Protein AF-A0A8H2ZU75-F1 (afdb_monomer_lite)

Foldseek 3Di:
DDDDDDDDDDPPPPPPPPPPDDDDDPDDDDDDDDPVVVVVCVVVVLLQVCQPAAQVCQCVLNRPPSSVVQPDWAPKHWDDDPVGWIWIWTQRVVVRDIDIHTHDDDPVND

Structure (mmCIF, N/CA/C/O backbone):
data_AF-A0A8H2ZU75-F1
#
_entry.id   AF-A0A8H2ZU75-F1
#
loop_
_atom_site.group_PDB
_atom_site.id
_atom_site.type_symbol
_atom_site.label_atom_id
_atom_site.label_alt_id
_atom_site.label_comp_id
_atom_site.label_asym_id
_atom_site.label_entity_id
_atom_site.label_seq_id
_atom_site.pdbx_PDB_ins_code
_atom_site.Cartn_x
_atom_site.Cartn_y
_atom_site.Cartn_z
_atom_site.occupancy
_atom_site.B_iso_or_equiv
_atom_site.auth_seq_id
_atom_site.auth_comp_id
_atom_site.auth_asym_id
_atom_site.auth_atom_id
_atom_site.pdbx_PDB_model_num
ATOM 1 N N . MET A 1 1 ? -17.507 86.655 -17.972 1.00 37.69 1 MET A N 1
ATOM 2 C CA . MET A 1 1 ? -18.959 86.451 -18.153 1.00 37.69 1 MET A CA 1
ATOM 3 C C . MET A 1 1 ? -19.299 85.096 -17.558 1.00 37.69 1 MET A C 1
ATOM 5 O O . MET A 1 1 ? -18.697 84.106 -17.944 1.00 37.69 1 MET A O 1
ATOM 9 N N . VAL A 1 2 ? -20.120 85.110 -16.512 1.00 41.22 2 VAL A N 1
ATOM 10 C CA . VAL A 1 2 ? -20.469 83.974 -15.647 1.00 41.22 2 VAL A CA 1
ATOM 11 C C . VAL A 1 2 ? -21.309 82.966 -16.431 1.00 41.22 2 VAL A C 1
ATOM 13 O O . VAL A 1 2 ? -22.275 83.376 -17.068 1.00 41.22 2 VAL A O 1
ATOM 16 N N . PHE A 1 3 ? -20.992 81.671 -16.347 1.00 41.09 3 PHE A N 1
ATOM 17 C CA . PHE A 1 3 ? -21.955 80.616 -16.662 1.00 41.09 3 PHE A CA 1
ATOM 18 C C . PHE A 1 3 ? -22.110 79.685 -15.461 1.00 41.09 3 PHE A C 1
ATOM 20 O O . PHE A 1 3 ? -21.208 78.953 -15.064 1.00 41.09 3 PHE A O 1
ATOM 27 N N . SER A 1 4 ? -23.283 79.829 -14.855 1.00 57.03 4 SER A N 1
ATOM 28 C CA . SER A 1 4 ? -23.898 78.964 -13.859 1.00 57.03 4 SER A CA 1
ATOM 29 C C . SER A 1 4 ? -24.073 77.549 -14.412 1.00 57.03 4 SER A C 1
ATOM 31 O O . SER A 1 4 ? -24.389 77.422 -15.589 1.00 57.03 4 SER A O 1
ATOM 33 N N . ILE A 1 5 ? -23.934 76.526 -13.563 1.00 56.09 5 ILE A N 1
ATOM 34 C CA . ILE A 1 5 ? -24.810 75.342 -13.513 1.00 56.09 5 ILE A CA 1
ATOM 35 C C . ILE A 1 5 ? -24.504 74.598 -12.202 1.00 56.09 5 ILE A C 1
ATOM 37 O O . ILE A 1 5 ? -23.411 74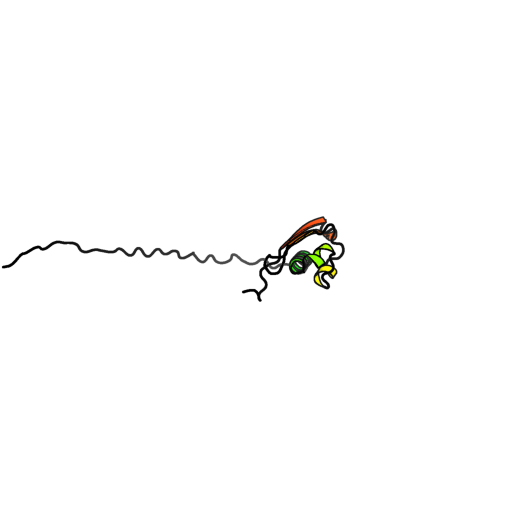.080 -11.984 1.00 56.09 5 ILE A O 1
ATOM 41 N N . ARG A 1 6 ? -25.487 74.570 -11.298 1.00 59.25 6 ARG A N 1
ATOM 42 C CA . ARG A 1 6 ? -25.531 73.632 -10.174 1.00 59.25 6 ARG A CA 1
ATOM 43 C C . ARG A 1 6 ? -26.210 72.357 -10.653 1.00 59.25 6 ARG A C 1
ATOM 45 O O . ARG A 1 6 ? -27.365 72.431 -11.051 1.00 59.25 6 ARG A O 1
ATOM 52 N N . PHE A 1 7 ? -25.537 71.212 -10.555 1.00 49.19 7 PHE A N 1
ATOM 53 C CA . PHE A 1 7 ? -26.171 69.900 -10.690 1.00 49.19 7 PHE A CA 1
ATOM 54 C C . PHE A 1 7 ? -25.613 68.920 -9.648 1.00 49.19 7 PHE A C 1
ATOM 56 O O . PHE A 1 7 ? -24.471 68.481 -9.708 1.00 49.19 7 PHE A O 1
ATOM 63 N N . PHE A 1 8 ? -26.449 68.691 -8.634 1.00 53.91 8 PHE A N 1
ATOM 64 C CA . PHE A 1 8 ? -26.773 67.412 -7.996 1.00 53.91 8 PHE A CA 1
ATOM 65 C C . PHE A 1 8 ? -25.953 66.184 -8.433 1.00 53.91 8 PHE A C 1
ATOM 67 O O . PHE A 1 8 ? -26.044 65.781 -9.587 1.00 53.91 8 PHE A O 1
ATOM 74 N N . THR A 1 9 ? -25.282 65.508 -7.494 1.00 53.06 9 THR A N 1
ATOM 75 C CA . THR A 1 9 ? -25.646 64.146 -7.027 1.00 53.06 9 THR A CA 1
ATOM 76 C C . THR A 1 9 ? -24.588 63.608 -6.057 1.00 53.06 9 THR A C 1
ATOM 78 O O . THR A 1 9 ? -23.441 63.352 -6.407 1.00 53.06 9 THR A O 1
ATOM 81 N N . THR A 1 10 ? -24.980 63.438 -4.798 1.00 57.25 10 THR A N 1
ATOM 82 C CA . THR A 1 10 ? -24.246 62.685 -3.778 1.00 57.25 10 THR A CA 1
ATOM 83 C C . THR A 1 10 ? -24.268 61.199 -4.141 1.00 57.25 10 THR A C 1
ATOM 85 O O . THR A 1 10 ? -25.317 60.562 -4.077 1.00 57.25 10 THR A O 1
ATOM 88 N N . LEU A 1 11 ? -23.120 60.630 -4.518 1.00 57.16 11 LEU A N 1
ATOM 89 C CA . LEU A 1 11 ? -22.976 59.188 -4.723 1.00 57.16 11 LEU A CA 1
ATOM 90 C C . LEU A 1 11 ? -22.759 58.508 -3.362 1.00 57.16 11 LEU A C 1
ATOM 92 O O . LEU A 1 11 ? -21.639 58.430 -2.861 1.00 57.16 11 LEU A O 1
ATOM 96 N N . LEU A 1 12 ? -23.847 58.038 -2.747 1.00 58.69 12 LEU A N 1
ATOM 97 C CA . LEU A 1 12 ? -23.793 57.182 -1.563 1.00 58.69 12 LEU A CA 1
ATOM 98 C C . LEU A 1 12 ? -23.423 55.758 -2.018 1.00 58.69 12 LEU A C 1
ATOM 100 O O . LEU A 1 12 ? -24.288 54.962 -2.377 1.00 58.69 12 LEU A O 1
ATOM 104 N N . VAL A 1 13 ? -22.127 55.440 -2.056 1.00 61.03 13 VAL A N 1
ATOM 105 C CA . VAL A 1 13 ? -21.670 54.061 -2.280 1.00 61.03 13 VAL A CA 1
ATOM 106 C C . VAL A 1 13 ? -21.923 53.278 -0.993 1.00 61.03 13 VAL A C 1
ATOM 108 O O . VAL A 1 13 ? -21.155 53.357 -0.036 1.00 61.03 13 VAL A O 1
ATOM 111 N N . GLY A 1 14 ? -23.038 52.551 -0.951 1.00 59.28 14 GLY A N 1
ATOM 112 C CA . GLY A 1 14 ? -23.314 51.576 0.097 1.00 59.28 14 GLY A CA 1
ATOM 113 C C . GLY A 1 14 ? -22.332 50.415 -0.014 1.00 59.28 14 GLY A C 1
ATOM 114 O O . GLY A 1 14 ? -22.494 49.545 -0.864 1.00 59.28 14 GLY A O 1
ATOM 115 N N . VAL A 1 15 ? -21.309 50.398 0.839 1.00 63.59 15 VAL A N 1
ATOM 116 C CA . VAL A 1 15 ? -20.457 49.221 1.028 1.00 63.59 15 VAL A CA 1
ATOM 117 C C . VAL A 1 15 ? -21.280 48.196 1.801 1.00 63.59 15 VAL A C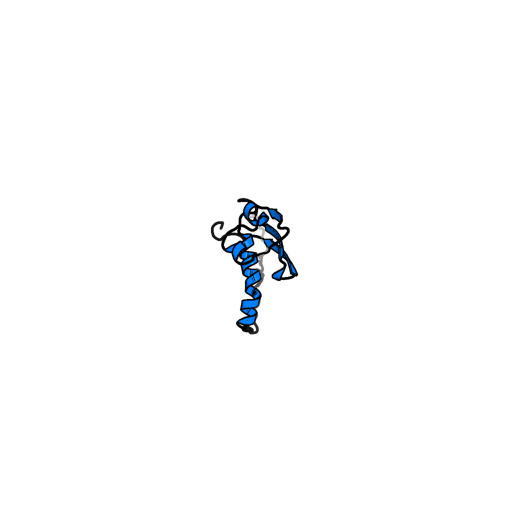 1
ATOM 119 O O . VAL A 1 15 ? -21.340 48.220 3.029 1.00 63.59 15 VAL A O 1
ATOM 122 N N . THR A 1 16 ? -21.956 47.294 1.094 1.00 64.19 16 THR A N 1
ATOM 123 C CA . THR A 1 16 ? -22.467 46.073 1.717 1.00 64.19 16 THR A CA 1
ATOM 124 C C . THR A 1 16 ? -21.265 45.186 2.013 1.00 64.19 16 THR A C 1
ATOM 126 O O . THR A 1 16 ? -20.754 44.506 1.125 1.00 64.19 16 THR A O 1
ATOM 129 N N . ALA A 1 17 ? -20.771 45.225 3.250 1.00 62.78 17 ALA A N 1
ATOM 130 C CA . ALA A 1 17 ? -19.795 44.257 3.725 1.00 62.78 17 ALA A CA 1
ATOM 131 C C . ALA A 1 17 ? -20.458 42.871 3.714 1.00 62.78 17 ALA A C 1
ATOM 133 O O . ALA A 1 17 ? -21.271 42.547 4.578 1.00 62.78 17 ALA A O 1
ATOM 134 N N . SER A 1 18 ? -20.157 42.060 2.701 1.00 65.31 18 SER A N 1
ATOM 135 C CA . SER A 1 18 ? -20.552 40.657 2.665 1.00 65.31 18 SER A CA 1
ATOM 136 C C . SER A 1 18 ? -19.782 39.910 3.753 1.00 65.31 18 SER A C 1
ATOM 138 O O . SER A 1 18 ? -18.606 39.592 3.581 1.00 65.31 18 SER A O 1
ATOM 140 N N . LEU A 1 19 ? -20.435 39.644 4.886 1.00 61.25 19 LEU A N 1
ATOM 141 C CA . LEU A 1 19 ? -19.901 38.790 5.946 1.00 61.25 19 LEU A CA 1
ATOM 142 C C . LEU A 1 19 ? -19.999 37.323 5.505 1.00 61.25 19 LEU A C 1
ATOM 144 O O . LEU A 1 19 ? -20.860 36.574 5.955 1.00 61.25 19 LEU A O 1
ATOM 148 N N . ALA A 1 20 ? -19.115 36.905 4.600 1.00 64.31 20 ALA A N 1
ATOM 149 C CA . ALA A 1 20 ? -18.880 35.494 4.302 1.00 64.31 20 ALA A CA 1
ATOM 150 C C . ALA A 1 20 ? -18.010 34.869 5.410 1.00 64.31 20 ALA A C 1
ATOM 152 O O . ALA A 1 20 ? -16.898 34.409 5.165 1.00 64.31 20 ALA A O 1
ATOM 153 N N . SER A 1 21 ? -18.483 34.916 6.657 1.00 72.44 21 SER A N 1
ATOM 154 C CA . SER A 1 21 ? -17.793 34.306 7.794 1.00 72.44 21 SER A CA 1
ATOM 155 C C . SER A 1 21 ? -18.448 32.961 8.107 1.00 72.44 21 SER A C 1
ATOM 157 O O . SER A 1 21 ? -19.608 32.945 8.523 1.00 72.44 21 SER A O 1
ATOM 159 N N . PRO A 1 22 ? -17.755 31.826 7.906 1.00 78.50 22 PRO A N 1
ATOM 160 C CA . PRO A 1 22 ? -18.293 30.535 8.306 1.00 78.50 22 PRO A CA 1
ATOM 161 C C . PRO A 1 22 ? -18.512 30.523 9.822 1.00 78.50 22 PRO A C 1
ATOM 163 O O . PRO A 1 22 ? -17.650 30.944 10.595 1.00 78.50 22 PRO A O 1
ATOM 166 N N . THR A 1 23 ? -19.670 30.038 10.262 1.00 81.12 23 THR A N 1
ATOM 167 C CA . THR A 1 23 ? -19.938 29.826 11.685 1.00 81.12 23 THR A CA 1
ATOM 168 C C . THR A 1 23 ? -19.057 28.690 12.188 1.00 81.12 23 THR A C 1
ATOM 170 O O . THR A 1 23 ? -19.132 27.575 11.667 1.00 81.12 23 THR A O 1
ATOM 173 N N . LEU A 1 24 ? -18.231 28.955 13.201 1.00 79.19 24 LEU A N 1
ATOM 174 C CA . LEU A 1 24 ? -17.446 27.914 13.857 1.00 79.19 24 LEU A CA 1
ATOM 175 C C . LEU A 1 24 ? -18.398 26.949 14.570 1.00 79.19 24 LEU A C 1
ATOM 177 O O . LEU A 1 24 ? -18.999 27.287 15.588 1.00 79.19 24 LEU A O 1
ATOM 181 N N . VAL A 1 25 ? -18.543 25.744 14.023 1.00 82.31 25 VAL A N 1
ATOM 182 C CA . VAL A 1 25 ? -19.268 24.653 14.675 1.00 82.31 25 VAL A CA 1
ATOM 183 C C . VAL A 1 25 ? -18.286 23.918 15.581 1.00 82.31 25 VAL A C 1
ATOM 185 O O . VAL A 1 25 ? -17.221 23.485 15.136 1.00 82.31 25 VAL A O 1
ATOM 188 N N . SER A 1 26 ? -18.631 23.786 16.862 1.00 81.06 26 SER A N 1
ATOM 189 C CA . SER A 1 26 ? -17.835 22.984 17.792 1.00 81.06 26 SER A CA 1
ATOM 190 C C . SER A 1 26 ? -17.829 21.525 17.335 1.00 81.06 26 SER A C 1
ATOM 192 O O . SER A 1 26 ? -18.891 20.957 17.070 1.00 81.06 26 SER A O 1
ATOM 194 N N . ARG A 1 27 ? -16.644 20.907 17.242 1.00 79.62 27 ARG A N 1
ATOM 195 C CA . ARG A 1 27 ? -16.535 19.473 16.941 1.00 79.62 27 ARG A CA 1
ATOM 196 C C . ARG A 1 27 ? -17.231 18.687 18.048 1.00 79.62 27 ARG A C 1
ATOM 198 O O . ARG A 1 27 ? -16.821 18.737 19.206 1.00 79.62 27 ARG A O 1
ATOM 205 N N . THR A 1 28 ? -18.299 17.983 17.693 1.00 75.94 28 THR A N 1
ATOM 206 C CA . THR A 1 28 ? -19.100 17.206 18.638 1.00 75.94 28 THR A CA 1
ATOM 207 C C . THR A 1 28 ? -18.359 15.920 19.005 1.00 75.94 28 THR A C 1
ATOM 209 O O . THR A 1 28 ? -18.535 14.898 18.357 1.00 75.94 28 THR A O 1
ATOM 212 N N . GLY A 1 29 ? -17.511 15.990 20.036 1.00 82.44 29 GLY A N 1
ATOM 213 C CA . GLY A 1 29 ? -16.816 14.838 20.623 1.00 82.44 29 GLY A CA 1
ATOM 214 C C . GLY A 1 29 ? -15.799 14.143 19.706 1.00 82.44 29 GLY A C 1
ATOM 215 O O . GLY A 1 29 ? -15.722 14.382 18.504 1.00 82.44 29 GLY A O 1
ATOM 216 N N . VAL A 1 30 ? -14.983 13.272 20.300 1.00 88.94 30 VAL A N 1
ATOM 217 C CA . VAL A 1 30 ? -14.124 12.317 19.585 1.00 88.94 30 VAL A CA 1
ATOM 218 C C . VAL A 1 30 ? -14.369 10.935 20.172 1.00 88.94 30 VAL A C 1
ATOM 220 O O . VAL A 1 30 ? -14.513 10.803 21.387 1.00 88.94 30 VAL A O 1
ATOM 223 N N . THR A 1 31 ? -14.423 9.915 19.319 1.00 91.69 31 THR A N 1
ATOM 224 C CA . THR A 1 31 ? -14.520 8.523 19.771 1.00 91.69 31 THR A CA 1
ATOM 225 C C . THR A 1 31 ? -13.113 7.931 19.759 1.00 91.69 31 THR A C 1
ATOM 227 O O . THR A 1 31 ? -12.516 7.861 18.683 1.00 91.69 31 THR A O 1
ATOM 230 N N . PRO A 1 32 ? -12.537 7.569 20.918 1.00 93.00 32 PRO A N 1
ATOM 231 C CA . PRO A 1 32 ? -11.236 6.920 20.948 1.00 93.00 32 PRO A CA 1
ATOM 232 C C . PRO A 1 32 ? -11.339 5.520 20.338 1.00 93.00 32 PRO A C 1
ATOM 234 O O . PRO A 1 32 ? -12.278 4.783 20.631 1.00 93.00 32 PRO A O 1
ATOM 237 N N . LEU A 1 33 ? -10.358 5.163 19.512 1.00 95.81 33 LEU A N 1
ATOM 238 C CA . LEU A 1 33 ? -10.231 3.818 18.958 1.00 95.81 33 LEU A CA 1
ATOM 239 C C . LEU A 1 33 ? -9.481 2.909 19.932 1.00 95.81 33 LEU A C 1
ATOM 241 O O . LEU A 1 33 ? -8.523 3.327 20.588 1.00 95.81 33 LEU A O 1
ATOM 245 N N . SER A 1 34 ? -9.891 1.649 19.990 1.00 97.19 34 SER A N 1
ATOM 246 C CA . SER A 1 34 ? -9.146 0.592 20.664 1.00 97.19 34 SER A CA 1
ATOM 247 C C . SER A 1 34 ? -7.846 0.265 19.919 1.00 97.19 34 SER A C 1
ATOM 249 O O . SER A 1 34 ? -7.705 0.497 18.717 1.00 97.19 34 SER A O 1
ATOM 251 N N . ALA A 1 35 ? -6.888 -0.350 20.619 1.00 97.12 35 ALA A N 1
ATOM 252 C CA . ALA A 1 35 ? -5.655 -0.829 19.990 1.00 97.12 35 ALA A CA 1
ATOM 253 C C . ALA A 1 35 ? -5.925 -1.850 18.866 1.00 97.12 35 ALA A C 1
ATOM 255 O O . ALA A 1 35 ? -5.187 -1.898 17.886 1.00 97.12 35 ALA A O 1
ATOM 256 N N . GLN A 1 36 ? -6.998 -2.637 18.990 1.00 97.00 36 GLN A N 1
ATOM 257 C CA . GLN A 1 36 ? -7.380 -3.637 17.995 1.00 97.00 36 GLN A CA 1
ATOM 258 C C . GLN A 1 36 ? -7.942 -2.995 16.720 1.00 97.00 36 GLN A C 1
ATOM 260 O O . GLN A 1 36 ? -7.603 -3.430 15.622 1.00 97.00 36 GLN A O 1
ATOM 265 N N . GLU A 1 37 ? -8.736 -1.928 16.846 1.00 96.50 37 GLU A N 1
ATOM 266 C CA . GLU A 1 37 ? -9.193 -1.145 15.691 1.00 96.50 37 GLU A CA 1
ATOM 267 C C . GLU A 1 37 ? -8.016 -0.474 14.980 1.00 96.50 37 GLU A C 1
ATOM 269 O O . GLU A 1 37 ? -7.918 -0.549 13.759 1.00 96.50 37 GLU A O 1
ATOM 274 N N . ILE A 1 38 ? -7.070 0.100 15.728 1.00 96.38 38 ILE A N 1
ATOM 275 C CA . ILE A 1 38 ? -5.857 0.693 15.146 1.00 96.38 38 ILE A CA 1
ATOM 276 C C . ILE A 1 38 ? -5.049 -0.363 14.380 1.00 96.38 38 ILE A C 1
ATOM 278 O O . ILE A 1 38 ? -4.665 -0.124 13.236 1.00 96.38 38 ILE A O 1
ATOM 282 N N . ALA A 1 39 ? -4.836 -1.541 14.973 1.00 95.75 39 ALA A N 1
ATOM 283 C CA . ALA A 1 39 ? -4.134 -2.643 14.318 1.00 95.75 39 ALA A CA 1
ATOM 284 C C . ALA A 1 39 ? -4.860 -3.121 13.049 1.00 95.75 39 ALA A C 1
ATOM 286 O O . ALA A 1 39 ? -4.217 -3.445 12.054 1.00 95.75 39 ALA A O 1
ATOM 287 N N . SER A 1 40 ? -6.198 -3.096 13.034 1.00 95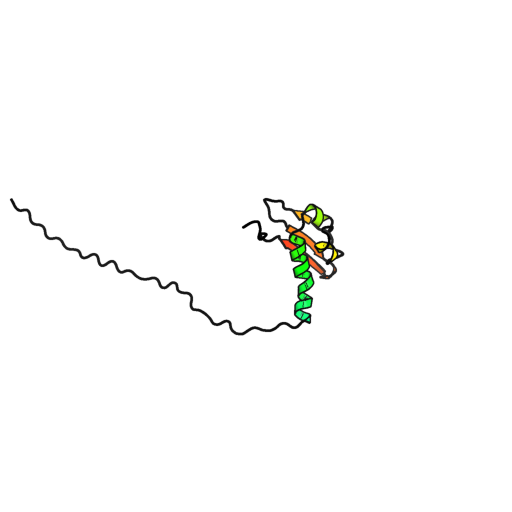.31 40 SER A N 1
ATOM 288 C CA . SER A 1 40 ? -6.980 -3.457 11.844 1.00 95.31 40 SER A CA 1
ATOM 289 C C . SER A 1 40 ? -6.739 -2.525 10.649 1.00 95.31 40 SER A C 1
ATOM 291 O O . SER A 1 40 ? -6.964 -2.926 9.507 1.00 95.31 40 SER A O 1
ATOM 293 N N . TYR A 1 41 ? -6.237 -1.306 10.886 1.00 95.44 41 TYR A N 1
ATOM 294 C CA . TYR A 1 41 ? -5.925 -0.351 9.824 1.00 95.44 41 TYR A CA 1
ATOM 295 C C . TYR A 1 41 ? -4.513 -0.487 9.246 1.00 95.44 41 TYR A C 1
ATOM 297 O O . TYR A 1 41 ? -4.231 0.070 8.180 1.00 95.44 41 TYR A O 1
ATOM 305 N N . GLU A 1 42 ? -3.629 -1.234 9.907 1.00 95.38 42 GLU A N 1
ATOM 306 C CA . GLU A 1 42 ? -2.228 -1.377 9.511 1.00 95.38 42 GLU A CA 1
ATOM 307 C C . GLU A 1 42 ? -2.058 -1.810 8.041 1.00 95.38 42 GLU A C 1
ATOM 309 O O . GLU A 1 42 ? -1.331 -1.114 7.322 1.00 95.38 42 GLU A O 1
ATOM 314 N N . PRO A 1 43 ? -2.763 -2.836 7.515 1.00 95.25 43 PRO A N 1
ATOM 315 C CA . PRO A 1 43 ? -2.584 -3.266 6.127 1.00 95.25 43 PRO A CA 1
ATOM 316 C C . PRO A 1 43 ? -2.815 -2.142 5.111 1.00 95.25 43 PRO A C 1
ATOM 318 O O . PRO A 1 43 ? -2.056 -2.012 4.152 1.00 95.25 43 PRO A O 1
ATOM 321 N N . TYR A 1 44 ? -3.805 -1.274 5.342 1.00 95.31 44 TYR A N 1
ATOM 322 C CA . TYR A 1 44 ? -4.111 -0.159 4.441 1.00 95.31 44 TYR A CA 1
ATOM 323 C C . TYR A 1 44 ? -3.009 0.903 4.451 1.00 95.31 44 TYR A C 1
ATOM 325 O O . TYR A 1 44 ? -2.660 1.442 3.401 1.00 95.31 44 TYR A O 1
ATOM 333 N N . THR A 1 45 ? -2.401 1.166 5.612 1.00 94.69 45 THR A N 1
ATOM 334 C CA . THR A 1 45 ? -1.259 2.090 5.706 1.00 94.69 45 THR A CA 1
ATOM 335 C C . THR A 1 45 ? -0.021 1.538 4.997 1.00 94.69 45 THR A C 1
ATOM 337 O O . THR A 1 45 ? 0.697 2.278 4.322 1.00 94.69 45 THR A O 1
ATOM 340 N N . LEU A 1 46 ? 0.205 0.224 5.076 1.00 96.31 46 LEU A N 1
ATOM 341 C CA . LEU A 1 46 ? 1.301 -0.445 4.381 1.00 96.31 46 LEU A CA 1
ATOM 342 C C . LEU A 1 46 ? 1.076 -0.445 2.860 1.00 96.31 46 LEU A C 1
ATOM 344 O O . LEU A 1 46 ? 2.031 -0.231 2.111 1.00 96.31 46 LEU A O 1
ATOM 348 N N . LEU A 1 47 ? -0.170 -0.619 2.403 1.00 96.38 47 LEU A N 1
ATOM 349 C CA . LEU A 1 47 ? -0.543 -0.557 0.984 1.00 96.38 47 LEU A CA 1
ATOM 350 C C . LEU A 1 47 ? -0.355 0.862 0.433 1.00 96.38 47 LEU A C 1
ATOM 352 O O . LEU A 1 47 ? 0.224 1.036 -0.639 1.00 96.38 47 LEU A O 1
ATOM 356 N N . ALA A 1 48 ? -0.757 1.883 1.196 1.00 95.12 48 ALA A N 1
ATOM 357 C CA . ALA A 1 48 ? -0.510 3.281 0.848 1.00 95.12 48 ALA A CA 1
ATOM 358 C C . ALA A 1 48 ? 0.993 3.587 0.758 1.00 95.12 48 ALA A C 1
ATOM 360 O O . ALA A 1 48 ? 1.443 4.239 -0.182 1.00 95.12 48 ALA A O 1
ATOM 361 N N . ARG A 1 49 ? 1.801 3.055 1.684 1.00 94.88 49 ARG A N 1
ATOM 362 C CA . ARG A 1 49 ? 3.265 3.164 1.627 1.00 94.88 49 ARG A CA 1
ATOM 363 C C . ARG A 1 49 ? 3.842 2.503 0.374 1.00 94.88 49 ARG A C 1
ATOM 365 O O . ARG A 1 49 ? 4.767 3.053 -0.219 1.00 94.88 49 ARG A O 1
ATOM 372 N N . ALA A 1 50 ? 3.316 1.350 -0.042 1.00 96.06 50 ALA A N 1
ATOM 373 C CA . ALA A 1 50 ? 3.758 0.679 -1.263 1.00 96.06 50 ALA A CA 1
ATOM 374 C C . ALA A 1 50 ? 3.512 1.532 -2.519 1.00 96.06 50 ALA A C 1
ATOM 376 O O . ALA A 1 50 ? 4.342 1.510 -3.423 1.00 96.06 50 ALA A O 1
ATOM 377 N N . ALA A 1 51 ? 2.461 2.360 -2.556 1.00 95.00 51 ALA A N 1
ATOM 378 C CA . ALA A 1 51 ? 2.165 3.227 -3.703 1.00 95.00 51 ALA A CA 1
ATOM 379 C C . ALA A 1 51 ? 3.276 4.248 -4.031 1.00 95.00 51 ALA A C 1
ATOM 381 O O . ALA A 1 51 ? 3.337 4.742 -5.151 1.00 95.00 51 ALA A O 1
ATOM 382 N N . TYR A 1 52 ? 4.193 4.528 -3.097 1.00 93.62 52 TYR A N 1
ATOM 383 C CA . TYR A 1 52 ? 5.367 5.380 -3.336 1.00 93.62 52 TYR A CA 1
ATOM 384 C C . TYR A 1 52 ? 6.534 4.660 -4.027 1.00 93.62 52 TYR A C 1
ATOM 386 O O . TYR A 1 52 ? 7.509 5.294 -4.434 1.00 93.62 52 TYR A O 1
ATOM 394 N N . CYS A 1 53 ? 6.473 3.338 -4.169 1.00 94.62 53 CYS A N 1
ATOM 395 C CA . CYS A 1 53 ? 7.491 2.572 -4.873 1.00 94.62 53 CYS A CA 1
ATOM 396 C C . CYS A 1 53 ? 7.469 2.855 -6.382 1.00 94.62 53 CYS A C 1
ATOM 398 O O . CYS A 1 53 ? 6.463 3.289 -6.937 1.00 94.62 53 CYS A O 1
ATOM 400 N N . SER A 1 54 ? 8.584 2.592 -7.076 1.00 94.69 54 SER A N 1
ATOM 401 C CA . SER A 1 54 ? 8.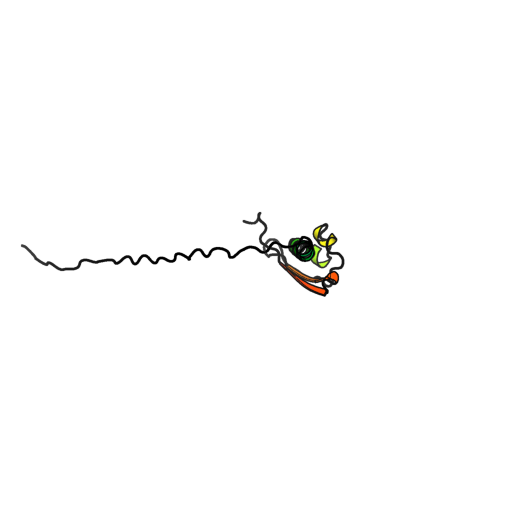598 2.729 -8.536 1.00 94.69 54 SER A CA 1
ATOM 402 C C . SER A 1 54 ? 7.683 1.683 -9.194 1.00 94.69 54 SER A C 1
ATOM 404 O O . SER A 1 54 ? 7.661 0.530 -8.743 1.00 94.69 54 SER A O 1
ATOM 406 N N . PRO A 1 55 ? 6.995 2.015 -10.303 1.00 95.44 55 PRO A N 1
ATOM 407 C CA . PRO A 1 55 ? 6.077 1.081 -10.963 1.00 95.44 55 PRO A CA 1
ATOM 408 C C . PRO A 1 55 ? 6.750 -0.230 -11.396 1.00 95.44 55 PRO A C 1
ATOM 410 O O . PRO A 1 55 ? 6.190 -1.313 -11.273 1.00 95.44 55 PRO A O 1
ATOM 413 N N . ALA A 1 56 ? 8.007 -0.182 -11.846 1.00 95.81 56 ALA A N 1
ATOM 414 C CA . ALA A 1 56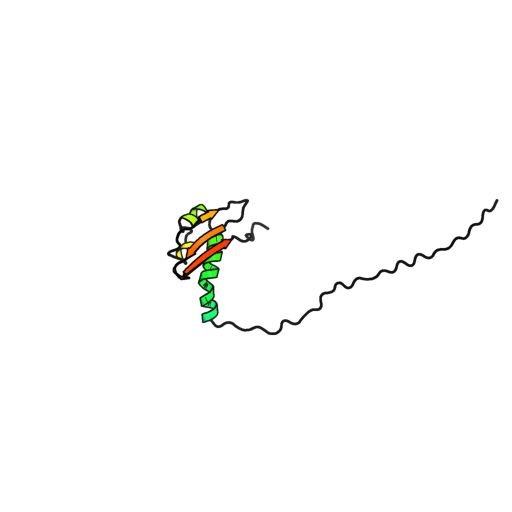 ? 8.751 -1.395 -12.200 1.00 95.81 56 ALA A CA 1
ATOM 415 C C . ALA A 1 56 ? 8.901 -2.375 -11.015 1.00 95.81 56 ALA A C 1
ATOM 417 O O . ALA A 1 56 ? 8.783 -3.589 -11.187 1.00 95.81 56 ALA A O 1
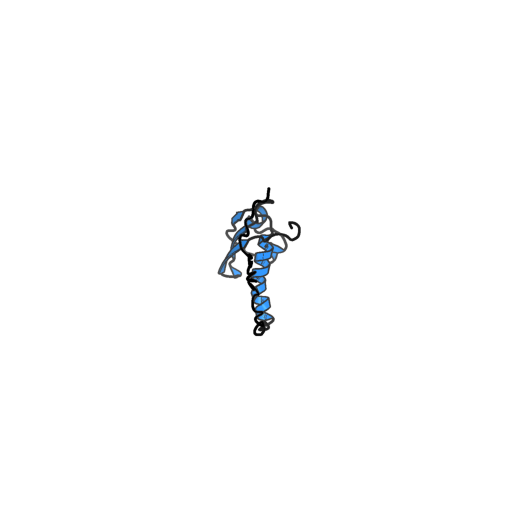ATOM 418 N N . LYS A 1 57 ? 9.124 -1.855 -9.801 1.00 96.69 57 LYS A N 1
ATOM 419 C CA . LYS A 1 57 ? 9.226 -2.679 -8.589 1.00 96.69 57 LYS A CA 1
ATOM 420 C C . LYS A 1 57 ? 7.860 -3.134 -8.083 1.00 96.69 57 LYS A C 1
ATOM 422 O O . LYS A 1 57 ? 7.774 -4.218 -7.521 1.00 96.69 57 LYS A O 1
ATOM 427 N N . LEU A 1 58 ? 6.807 -2.345 -8.300 1.00 96.88 58 LEU A N 1
ATOM 428 C CA . LEU A 1 58 ? 5.437 -2.712 -7.931 1.00 96.88 58 LEU A CA 1
ATOM 429 C C . LEU A 1 58 ? 4.911 -3.895 -8.745 1.00 96.88 58 LEU A C 1
ATOM 431 O O . LEU A 1 58 ? 4.426 -4.846 -8.141 1.00 96.88 58 LEU A O 1
ATOM 435 N N . ARG A 1 59 ? 5.102 -3.909 -10.073 1.00 96.44 59 ARG A N 1
ATOM 436 C CA . ARG A 1 59 ? 4.688 -5.041 -10.936 1.00 96.44 59 ARG A CA 1
ATOM 437 C C . ARG A 1 59 ? 5.253 -6.395 -10.492 1.00 96.44 59 ARG A C 1
ATOM 439 O O . ARG A 1 59 ? 4.639 -7.426 -10.719 1.00 96.44 59 ARG A O 1
ATOM 446 N N . THR A 1 60 ? 6.433 -6.392 -9.872 1.00 96.75 60 THR A N 1
ATOM 447 C CA . THR A 1 60 ? 7.107 -7.603 -9.365 1.00 96.75 60 THR A CA 1
ATOM 448 C C . THR A 1 60 ? 7.019 -7.741 -7.845 1.00 96.75 60 THR A C 1
ATOM 450 O O . THR A 1 60 ? 7.622 -8.645 -7.275 1.00 96.75 60 THR A O 1
ATOM 453 N N . TRP A 1 61 ? 6.309 -6.819 -7.190 1.00 97.19 61 TRP A N 1
ATOM 454 C CA . TRP A 1 61 ? 6.173 -6.704 -5.742 1.00 97.19 61 TRP A CA 1
ATOM 455 C C . TRP A 1 61 ? 7.503 -6.815 -4.972 1.00 97.19 61 TRP A C 1
ATOM 457 O O . TRP A 1 61 ? 7.631 -7.541 -3.989 1.00 97.19 61 TRP A O 1
ATOM 467 N N . SER A 1 62 ? 8.524 -6.084 -5.431 1.00 96.94 62 SER A N 1
ATOM 468 C CA . SER A 1 62 ? 9.918 -6.218 -4.979 1.00 96.94 62 SER A CA 1
ATOM 469 C C . SER A 1 62 ? 10.504 -4.947 -4.344 1.00 96.94 62 SER A C 1
ATOM 471 O O . SER A 1 62 ? 11.723 -4.768 -4.279 1.00 96.94 62 SER A O 1
ATOM 473 N N . CYS A 1 63 ? 9.670 -4.028 -3.843 1.00 95.31 63 CYS A N 1
ATOM 474 C CA . CYS A 1 63 ? 10.132 -2.727 -3.340 1.00 95.31 63 CYS A CA 1
ATOM 475 C C . CYS A 1 63 ? 10.621 -2.707 -1.876 1.00 95.31 63 CYS A C 1
ATOM 477 O O . CYS A 1 63 ? 10.454 -1.723 -1.154 1.00 95.31 63 CYS A O 1
ATOM 479 N N . GLY A 1 64 ? 11.288 -3.778 -1.443 1.00 96.12 64 GLY A N 1
ATOM 480 C CA . GLY A 1 64 ? 11.914 -3.867 -0.122 1.00 96.12 64 GLY A CA 1
ATOM 481 C C . GLY A 1 64 ? 10.889 -3.856 1.010 1.00 96.12 64 GLY A C 1
ATOM 482 O O . GLY A 1 64 ? 9.851 -4.503 0.913 1.00 96.12 64 GLY A O 1
ATOM 483 N N . THR A 1 65 ? 11.165 -3.111 2.084 1.00 96.56 65 THR A N 1
ATOM 484 C CA . THR A 1 65 ? 10.352 -3.098 3.315 1.00 96.56 65 THR A CA 1
ATOM 485 C C . THR A 1 65 ? 8.862 -2.857 3.066 1.00 96.56 65 THR A C 1
ATOM 487 O O . THR A 1 65 ? 8.032 -3.416 3.780 1.00 96.56 65 THR A O 1
ATOM 490 N N . ALA A 1 66 ? 8.504 -2.058 2.055 1.00 95.06 66 ALA A N 1
ATOM 491 C CA . ALA A 1 66 ? 7.108 -1.802 1.716 1.00 95.06 66 ALA A CA 1
ATOM 492 C C . ALA A 1 66 ? 6.383 -3.064 1.214 1.00 95.06 66 ALA A C 1
ATOM 494 O O . ALA A 1 66 ? 5.373 -3.430 1.809 1.00 95.06 66 ALA A O 1
ATOM 495 N N . CYS A 1 67 ? 6.930 -3.762 0.213 1.00 96.69 67 CYS A N 1
ATOM 496 C CA . CYS A 1 67 ? 6.365 -5.018 -0.299 1.00 96.69 67 CYS A CA 1
ATOM 497 C C . CYS A 1 67 ? 6.523 -6.187 0.680 1.00 96.69 67 CYS A C 1
ATOM 499 O O . CYS A 1 67 ? 5.611 -6.995 0.826 1.00 96.69 67 CYS A O 1
ATOM 501 N N . ASN A 1 68 ? 7.651 -6.266 1.390 1.00 97.38 68 ASN A N 1
ATOM 502 C CA . ASN A 1 68 ? 7.935 -7.364 2.318 1.00 97.38 68 ASN A CA 1
ATOM 503 C C . ASN A 1 68 ? 6.953 -7.407 3.498 1.00 97.38 68 ASN A C 1
ATOM 505 O O . ASN A 1 68 ? 6.709 -8.476 4.046 1.00 97.38 68 ASN A O 1
ATOM 509 N N . ALA A 1 69 ? 6.388 -6.259 3.883 1.00 96.81 69 ALA A N 1
ATOM 510 C CA . ALA A 1 69 ? 5.363 -6.181 4.922 1.00 96.81 69 ALA A CA 1
ATOM 511 C C . ALA A 1 69 ? 3.978 -6.675 4.455 1.00 96.81 69 ALA A C 1
ATOM 513 O O . ALA A 1 69 ? 3.088 -6.859 5.278 1.00 96.81 69 ALA A O 1
ATOM 514 N N . LEU A 1 70 ? 3.788 -6.875 3.147 1.00 96.00 70 LEU A N 1
ATOM 515 C CA . LEU A 1 70 ? 2.533 -7.293 2.520 1.00 96.00 70 LEU A CA 1
ATOM 516 C C . LEU A 1 70 ? 2.797 -8.438 1.529 1.00 96.00 70 LEU A C 1
ATOM 518 O O . LEU A 1 70 ? 2.665 -8.250 0.318 1.00 96.00 70 LEU A O 1
ATOM 522 N N . PRO A 1 71 ? 3.245 -9.614 1.995 1.00 95.81 71 PRO A N 1
ATOM 523 C CA . PRO A 1 71 ? 3.581 -10.712 1.099 1.00 95.81 71 PRO A CA 1
ATOM 524 C C . PRO A 1 71 ? 2.341 -11.243 0.368 1.00 95.81 71 PRO A C 1
ATOM 526 O O . PRO A 1 71 ? 1.239 -11.257 0.912 1.00 95.81 71 PRO A O 1
ATOM 529 N N . GLY A 1 72 ? 2.537 -11.743 -0.854 1.00 94.31 72 GLY A N 1
ATOM 530 C CA . GLY A 1 72 ? 1.491 -12.460 -1.591 1.00 94.31 72 GLY A CA 1
ATOM 531 C C . GLY A 1 72 ? 0.559 -11.593 -2.436 1.00 94.31 72 GLY A C 1
ATOM 532 O O . GLY A 1 72 ? -0.504 -12.071 -2.817 1.00 94.31 72 GLY A O 1
ATOM 533 N N . MET A 1 73 ? 0.938 -10.351 -2.751 1.00 96.75 73 MET A N 1
ATOM 534 C CA . MET A 1 73 ? 0.239 -9.557 -3.764 1.00 96.75 73 MET A CA 1
ATOM 535 C C . MET A 1 73 ? 0.288 -10.252 -5.134 1.00 96.75 73 MET A C 1
ATOM 537 O O . MET A 1 73 ? 1.326 -10.796 -5.516 1.00 96.75 73 MET A O 1
ATOM 541 N N . GLN A 1 74 ? -0.821 -10.227 -5.871 1.00 97.19 74 GLN A N 1
ATOM 542 C CA . GLN A 1 74 ? -0.984 -10.918 -7.153 1.00 97.19 74 GLN A CA 1
ATOM 543 C C . GLN A 1 74 ? -1.503 -9.970 -8.235 1.00 97.19 74 GLN A C 1
ATOM 545 O O . GLN A 1 74 ? -2.163 -8.974 -7.932 1.00 97.19 74 GLN A O 1
ATOM 550 N N . GLU A 1 75 ? -1.216 -10.308 -9.497 1.00 95.69 75 GLU A N 1
ATOM 551 C CA . GLU A 1 75 ? -1.747 -9.615 -10.683 1.00 95.69 75 GLU A CA 1
ATOM 552 C C . GLU A 1 75 ? -1.545 -8.088 -10.639 1.00 95.69 75 GLU A C 1
ATOM 554 O O . GLU A 1 75 ? -2.459 -7.307 -10.905 1.00 95.69 75 GLU A O 1
ATOM 559 N N . VAL A 1 76 ? -0.344 -7.647 -10.242 1.00 97.12 76 VAL A N 1
ATOM 560 C CA . VAL A 1 76 ? -0.064 -6.221 -10.036 1.00 97.12 76 VAL A CA 1
ATOM 561 C C . VAL A 1 76 ? 0.240 -5.523 -11.359 1.00 97.12 76 VAL A C 1
ATOM 563 O O . VAL A 1 76 ? 1.242 -5.799 -12.022 1.00 97.12 76 VAL A O 1
ATOM 566 N N . VAL A 1 77 ? -0.580 -4.531 -11.689 1.00 97.81 77 VAL A N 1
ATOM 567 C CA . VAL A 1 77 ? -0.350 -3.568 -12.769 1.00 97.81 77 VAL A CA 1
ATOM 568 C C . VAL A 1 77 ? -0.070 -2.208 -12.143 1.00 97.81 77 VAL A C 1
ATOM 570 O O . VAL A 1 77 ? -0.729 -1.822 -11.186 1.00 97.81 77 VAL A O 1
ATOM 573 N N . SER A 1 78 ? 0.907 -1.465 -12.659 1.00 97.06 78 SER A N 1
ATOM 574 C CA . SER A 1 78 ? 1.265 -0.152 -12.110 1.00 97.06 78 SER A CA 1
ATOM 575 C C . SER A 1 78 ? 1.885 0.749 -13.165 1.00 97.06 78 SER A C 1
ATOM 577 O O . SER A 1 78 ? 2.668 0.250 -13.968 1.00 97.06 78 SER A O 1
ATOM 579 N N . GLU A 1 79 ? 1.649 2.056 -13.106 1.00 95.44 79 GLU A N 1
ATOM 580 C CA . GLU A 1 79 ? 2.275 3.057 -13.982 1.00 95.44 79 GLU A CA 1
ATOM 581 C C . GLU A 1 79 ? 2.713 4.298 -13.193 1.00 95.44 79 GLU A C 1
ATOM 583 O O . GLU A 1 79 ? 2.449 4.411 -11.996 1.00 95.44 79 GLU A O 1
ATOM 588 N N . GLY A 1 80 ? 3.416 5.213 -13.865 1.00 90.69 80 GLY A N 1
ATOM 589 C CA . GLY A 1 80 ? 3.885 6.487 -13.315 1.00 90.69 80 GLY A CA 1
ATOM 590 C C . GLY A 1 80 ? 5.375 6.745 -13.559 1.00 90.69 80 GLY A C 1
ATOM 591 O O . GLY A 1 80 ? 6.111 5.876 -14.036 1.00 90.69 80 GLY A O 1
ATOM 592 N N . ASN A 1 81 ? 5.818 7.967 -13.273 1.00 86.31 81 ASN A N 1
ATOM 593 C CA . ASN A 1 81 ? 7.206 8.420 -13.388 1.00 86.31 81 ASN A CA 1
ATOM 594 C C . ASN A 1 81 ? 7.414 9.730 -12.595 1.00 86.31 81 ASN A C 1
ATOM 596 O O . ASN A 1 81 ? 6.546 10.159 -11.850 1.00 86.31 81 ASN A O 1
ATOM 600 N N . ILE A 1 82 ? 8.545 10.414 -12.786 1.00 82.12 82 ILE A N 1
ATOM 601 C CA . ILE A 1 82 ? 8.853 11.677 -12.083 1.00 82.12 82 ILE A CA 1
ATOM 602 C C . ILE A 1 82 ? 7.882 12.839 -12.372 1.00 82.12 82 ILE A C 1
ATOM 604 O O . ILE A 1 82 ? 7.867 13.814 -11.637 1.00 82.12 82 ILE A O 1
ATOM 608 N N . ALA A 1 83 ? 7.114 12.775 -13.461 1.00 82.12 83 ALA A N 1
ATOM 609 C CA . ALA A 1 83 ? 6.134 13.787 -13.857 1.00 82.12 83 ALA A CA 1
ATOM 610 C C . ALA A 1 83 ? 4.682 13.306 -13.678 1.00 82.12 83 ALA A C 1
ATOM 612 O O . ALA A 1 83 ? 3.748 14.072 -13.909 1.00 82.12 83 ALA A O 1
ATOM 613 N N . GLN A 1 84 ? 4.477 12.036 -13.317 1.00 83.38 84 GLN A N 1
ATOM 614 C CA . GLN A 1 84 ? 3.167 11.403 -13.185 1.00 83.38 84 GLN A CA 1
ATOM 615 C C . GLN A 1 84 ? 3.130 10.559 -11.919 1.00 83.38 84 GLN A C 1
ATOM 617 O O . GLN A 1 84 ? 3.875 9.585 -11.816 1.00 83.38 84 GLN A O 1
ATOM 622 N N . SER A 1 85 ? 2.213 10.880 -11.007 1.00 88.50 85 SER A N 1
ATOM 623 C CA . SER A 1 85 ? 2.035 10.125 -9.768 1.00 88.50 85 SER A CA 1
ATOM 624 C C . SER A 1 85 ? 1.934 8.626 -10.033 1.00 88.50 85 SER A C 1
ATOM 626 O O . SER A 1 85 ? 1.209 8.178 -10.927 1.00 88.50 85 SER A O 1
ATOM 628 N N . HIS A 1 86 ? 2.680 7.852 -9.254 1.00 93.12 86 HIS A N 1
ATOM 629 C CA . HIS A 1 86 ? 2.649 6.405 -9.354 1.00 93.12 86 HIS A CA 1
ATOM 630 C C . HIS A 1 86 ? 1.295 5.871 -8.890 1.00 93.12 86 HIS A C 1
ATOM 632 O O . HIS A 1 86 ? 0.686 6.386 -7.951 1.00 93.12 86 HIS A O 1
ATOM 638 N N . TRP A 1 87 ? 0.839 4.797 -9.516 1.00 95.50 87 TRP A N 1
ATOM 639 C CA . TRP A 1 87 ? -0.331 4.060 -9.061 1.00 95.50 87 TRP A CA 1
ATOM 640 C C . TRP A 1 87 ? -0.166 2.574 -9.339 1.00 95.50 87 TRP A C 1
ATOM 642 O O . TRP A 1 87 ? 0.611 2.177 -10.210 1.00 95.50 87 TRP A O 1
ATOM 652 N N . PHE A 1 88 ? -0.910 1.749 -8.611 1.00 97.50 88 PHE A N 1
ATOM 653 C CA . PHE A 1 88 ? -1.027 0.328 -8.901 1.00 97.50 88 PHE A CA 1
ATOM 654 C C . PHE A 1 88 ? -2.436 -0.199 -8.643 1.00 97.50 88 PHE A C 1
ATOM 656 O O . PHE A 1 88 ? -3.182 0.334 -7.821 1.00 97.50 88 PHE A O 1
ATOM 663 N N . VAL A 1 89 ? -2.763 -1.281 -9.339 1.00 98.31 89 VAL A N 1
ATOM 664 C CA . VAL A 1 89 ? -3.927 -2.128 -9.105 1.00 98.31 89 VAL A CA 1
ATOM 665 C C . VAL A 1 89 ? -3.428 -3.557 -8.943 1.00 98.31 89 VAL A C 1
ATOM 667 O O . VAL A 1 89 ? -2.577 -3.995 -9.713 1.00 98.31 89 VAL A O 1
ATOM 670 N N . GLY A 1 90 ? -3.936 -4.288 -7.957 1.00 97.75 90 GLY A N 1
ATOM 671 C CA . GLY A 1 90 ? -3.631 -5.710 -7.799 1.00 97.75 90 GLY A CA 1
ATOM 672 C C . GLY A 1 90 ? -4.573 -6.396 -6.821 1.00 97.75 90 GLY A C 1
ATOM 673 O O . GLY A 1 90 ? -5.293 -5.734 -6.072 1.00 97.75 90 GLY A O 1
ATOM 674 N N . TYR A 1 91 ? -4.544 -7.723 -6.796 1.00 98.00 91 TYR A N 1
ATOM 675 C CA . TYR A 1 91 ? -5.300 -8.526 -5.840 1.00 98.00 91 TYR A CA 1
ATOM 676 C C . TYR A 1 91 ? -4.465 -8.811 -4.590 1.00 98.00 91 TYR A C 1
ATOM 678 O O . TYR A 1 91 ? -3.320 -9.262 -4.695 1.00 98.00 91 TYR A O 1
ATOM 686 N N . TYR A 1 92 ? -5.032 -8.549 -3.408 1.00 97.56 92 TYR A N 1
ATOM 687 C CA . TYR A 1 92 ? -4.409 -8.876 -2.128 1.00 97.56 92 TYR A CA 1
ATOM 688 C C . TYR A 1 92 ? -5.206 -9.970 -1.400 1.00 97.56 92 TYR A C 1
ATOM 690 O O . TYR A 1 92 ? -6.218 -9.664 -0.762 1.00 97.56 92 TYR A O 1
ATOM 698 N N . PRO A 1 93 ? -4.750 -11.238 -1.449 1.00 97.06 93 PRO A N 1
ATOM 699 C CA . PRO A 1 93 ? -5.494 -12.377 -0.908 1.00 97.06 93 PRO A CA 1
ATOM 700 C C . PRO A 1 93 ? -5.793 -12.279 0.591 1.00 97.06 93 PRO A C 1
ATOM 702 O O . PRO A 1 93 ? -6.845 -12.723 1.033 1.00 97.06 93 PRO A O 1
ATOM 705 N N . THR A 1 94 ? -4.902 -11.673 1.383 1.00 95.69 94 THR A N 1
ATOM 706 C CA . THR A 1 94 ? -5.081 -11.535 2.840 1.00 95.69 94 THR A CA 1
ATOM 707 C C . THR A 1 94 ? -6.318 -10.710 3.209 1.00 95.69 94 THR A C 1
ATOM 709 O O . THR A 1 94 ? -6.895 -10.926 4.270 1.00 95.69 94 THR A O 1
ATOM 712 N N . LEU A 1 95 ? -6.722 -9.767 2.349 1.00 95.62 95 LEU A N 1
ATOM 713 C CA . LEU A 1 95 ? -7.936 -8.959 2.523 1.00 95.62 95 LEU A CA 1
ATOM 714 C C . LEU A 1 95 ? -9.065 -9.370 1.568 1.00 95.62 95 LEU A C 1
ATOM 716 O O . LEU A 1 95 ? -10.101 -8.712 1.569 1.00 95.62 95 LEU A O 1
ATOM 720 N N . ASP A 1 96 ? -8.856 -10.390 0.729 1.00 96.81 96 ASP A N 1
ATOM 721 C CA . ASP A 1 96 ? -9.791 -10.804 -0.329 1.00 96.81 96 ASP A CA 1
ATOM 722 C C . ASP A 1 96 ? -10.305 -9.613 -1.165 1.00 96.81 96 ASP A C 1
ATOM 724 O O . ASP A 1 96 ? -11.500 -9.406 -1.360 1.00 96.81 96 ASP A O 1
ATOM 728 N N . THR A 1 97 ? -9.390 -8.726 -1.573 1.00 96.69 97 THR A N 1
ATOM 729 C CA . THR A 1 97 ? -9.758 -7.423 -2.151 1.00 96.69 97 THR A CA 1
ATOM 730 C C . THR A 1 97 ? -8.833 -7.023 -3.300 1.00 96.69 97 THR A C 1
ATOM 732 O O . THR A 1 97 ? -7.617 -7.221 -3.245 1.00 96.69 97 THR A O 1
ATOM 735 N N . ILE A 1 98 ? -9.410 -6.398 -4.334 1.00 98.06 98 ILE A N 1
ATOM 736 C CA . ILE A 1 98 ? -8.656 -5.642 -5.343 1.00 98.06 98 ILE A CA 1
ATOM 737 C C . ILE A 1 98 ? -8.298 -4.275 -4.761 1.00 98.06 98 ILE A C 1
ATOM 739 O O . ILE A 1 98 ? -9.173 -3.480 -4.420 1.00 98.06 98 ILE A O 1
ATOM 743 N N . VAL A 1 99 ? -7.005 -3.990 -4.664 1.00 97.88 99 VAL A N 1
ATOM 744 C CA . VAL A 1 99 ? -6.483 -2.742 -4.106 1.00 97.88 99 VAL A CA 1
ATOM 745 C C . VAL A 1 99 ? -6.090 -1.804 -5.234 1.00 97.88 99 VAL A C 1
ATOM 747 O O . VAL A 1 99 ? -5.363 -2.200 -6.142 1.00 97.88 99 VAL A O 1
ATOM 750 N N . VAL A 1 100 ? -6.521 -0.548 -5.127 1.00 97.81 100 VAL A N 1
ATOM 751 C CA . VAL A 1 100 ? -6.040 0.561 -5.955 1.00 97.81 100 VAL A CA 1
ATOM 752 C C . VAL A 1 100 ? -5.237 1.505 -5.065 1.00 97.81 100 VAL A C 1
ATOM 754 O O . VAL A 1 100 ? -5.794 2.148 -4.175 1.00 97.81 100 VAL A O 1
ATOM 757 N N . GLY A 1 101 ? -3.925 1.572 -5.279 1.00 96.19 101 GLY A N 1
ATOM 758 C CA . GLY A 1 101 ? -3.024 2.460 -4.547 1.00 96.19 101 GLY A CA 1
ATOM 759 C C . GLY A 1 101 ? -2.563 3.611 -5.429 1.00 96.19 101 GLY A C 1
ATOM 760 O O . GLY A 1 101 ? -2.100 3.374 -6.540 1.00 96.19 101 GLY A O 1
ATOM 761 N N . ASN A 1 102 ? -2.654 4.843 -4.930 1.00 95.00 102 ASN A N 1
ATOM 762 C CA . ASN A 1 102 ? -2.157 6.038 -5.614 1.00 95.00 102 ASN A CA 1
ATOM 763 C C . ASN A 1 102 ? -1.106 6.727 -4.743 1.00 95.00 102 ASN A C 1
ATOM 765 O O . ASN A 1 102 ? -1.289 6.867 -3.532 1.00 95.00 102 ASN A O 1
ATOM 769 N N . GLN A 1 103 ? -0.016 7.164 -5.360 1.00 92.12 103 GLN A N 1
ATOM 770 C CA . GLN A 1 103 ? 1.006 7.980 -4.726 1.00 92.12 103 GLN A CA 1
ATOM 771 C C . GLN A 1 103 ? 0.450 9.384 -4.457 1.00 92.12 103 GLN A C 1
ATOM 773 O O . GLN A 1 103 ? -0.090 10.028 -5.357 1.00 92.12 103 GLN A O 1
ATOM 778 N N . GLY A 1 104 ? 0.611 9.880 -3.231 1.00 85.00 104 GLY A N 1
ATOM 779 C CA . GLY A 1 104 ? 0.389 11.294 -2.923 1.00 85.00 104 GLY A CA 1
ATOM 780 C C . GLY A 1 104 ? 1.606 12.157 -3.271 1.00 85.00 104 GLY A C 1
ATOM 781 O O . GLY A 1 104 ? 2.709 11.645 -3.449 1.00 85.00 104 GLY A O 1
ATOM 782 N N . THR A 1 105 ? 1.440 13.478 -3.301 1.00 82.12 105 THR A N 1
ATOM 783 C CA . THR A 1 105 ? 2.563 14.419 -3.447 1.00 82.12 105 THR A CA 1
ATOM 784 C C . THR A 1 105 ? 3.590 14.192 -2.337 1.00 82.12 105 THR A C 1
ATOM 786 O O . THR A 1 105 ? 3.235 14.141 -1.155 1.00 82.12 105 THR A O 1
ATOM 789 N N . ALA A 1 106 ? 4.860 14.012 -2.699 1.00 67.69 106 ALA A N 1
ATOM 790 C CA . ALA A 1 106 ? 5.920 13.861 -1.713 1.00 67.69 106 ALA A CA 1
ATOM 791 C C . ALA A 1 106 ? 6.299 15.244 -1.132 1.00 67.69 106 ALA A C 1
ATOM 793 O O . ALA A 1 106 ? 6.284 16.230 -1.866 1.00 67.69 106 ALA A O 1
ATOM 794 N N . PRO A 1 107 ? 6.650 15.365 0.165 1.00 60.31 107 PRO A N 1
ATOM 795 C CA . PRO A 1 107 ? 6.935 16.667 0.788 1.00 60.31 107 PRO A CA 1
ATOM 796 C C . PRO A 1 107 ? 8.087 17.457 0.149 1.00 60.31 107 PRO A C 1
ATOM 798 O O . PRO A 1 107 ? 8.190 18.659 0.350 1.00 60.31 107 PRO A O 1
ATOM 801 N N . ASN A 1 108 ? 8.969 16.778 -0.585 1.00 61.97 108 ASN A N 1
ATOM 802 C CA . ASN A 1 108 ? 10.090 17.355 -1.326 1.00 61.97 108 ASN A CA 1
ATOM 803 C C . ASN A 1 108 ? 9.719 17.824 -2.746 1.00 61.97 108 ASN A C 1
ATOM 805 O O . ASN A 1 108 ? 10.606 18.243 -3.484 1.00 61.97 108 ASN A O 1
ATOM 809 N N . GLU A 1 109 ? 8.446 17.724 -3.128 1.00 57.16 109 GLU A N 1
ATOM 810 C CA . GLU A 1 109 ? 7.895 18.187 -4.410 1.00 57.16 109 GLU A CA 1
ATOM 811 C C . GLU A 1 109 ? 6.947 19.395 -4.240 1.00 57.16 109 GLU A C 1
ATOM 813 O O . GLU A 1 109 ? 6.170 19.704 -5.144 1.00 57.16 109 GLU A O 1
ATOM 818 N N . LEU A 1 110 ? 7.012 20.069 -3.081 1.00 51.38 110 LEU A N 1
ATOM 819 C CA . LEU A 1 110 ? 6.370 21.360 -2.782 1.00 51.38 110 LEU A CA 1
ATOM 820 C C . LEU A 1 110 ? 7.386 22.502 -2.902 1.00 51.38 110 LEU A C 1
ATOM 822 O O . LEU A 1 110 ? 6.987 23.574 -3.408 1.00 51.38 110 LEU A O 1
#

InterPro domains:
  IPR029058 Alpha/Beta hydrolase fold [G3DSA:3.40.50.1820] (26-109)

Radius of gyration: 29.32 Å; chains: 1; bounding box: 39×99×39 Å

pLDDT: mean 84.89, std 16.51, range [37.69, 98.31]

Organism: NCBI:txid456999

Sequence (110 aa):
MVFSIRFFTTLLVGVTASLASPTLVSRTGVTPLSAQEIASYEPYTLLARAAYCSPAKLRTWSCGTACNALPGMQEVVSEGNIAQSHWFVGYYPTLDTIVVGNQGTAPNEL

Secondary structure (DSSP, 8-state):
-------------------------------PPPHHHHHHHHHHHHHHHHTTS-HHHHHTT--THHHHTSTT-EEEEEEEETTEEEEEEEEEGGGTEEEEEEPPPPGGG-